Protein AF-A0A940LGU1-F1 (afdb_monomer_lite)

Structure (mmCIF, N/CA/C/O backbone):
data_AF-A0A940LGU1-F1
#
_entry.id   AF-A0A940LGU1-F1
#
loop_
_atom_site.group_PDB
_atom_site.id
_atom_site.type_symbol
_atom_site.label_atom_id
_atom_site.label_alt_id
_atom_site.label_comp_id
_atom_site.label_asym_id
_atom_site.label_entity_id
_atom_site.label_seq_id
_atom_site.pdbx_PDB_ins_code
_atom_site.Cartn_x
_atom_site.Cartn_y
_atom_site.Cartn_z
_atom_site.occupancy
_atom_site.B_iso_or_equiv
_atom_site.auth_seq_id
_atom_site.auth_comp_id
_atom_site.auth_asym_id
_atom_site.auth_atom_id
_atom_site.pdbx_PDB_model_num
ATOM 1 N N . MET A 1 1 ? 10.362 16.507 -18.076 1.00 67.19 1 MET A N 1
ATOM 2 C CA . MET A 1 1 ? 10.772 15.099 -18.266 1.00 67.19 1 MET A CA 1
ATOM 3 C C . MET A 1 1 ? 12.215 14.982 -17.810 1.00 67.19 1 MET A C 1
ATOM 5 O O . MET A 1 1 ? 13.056 15.677 -18.366 1.00 67.19 1 MET A O 1
ATOM 9 N N . GLU A 1 2 ? 12.481 14.205 -16.761 1.00 84.25 2 GLU A N 1
ATOM 10 C CA . GLU A 1 2 ? 13.836 14.022 -16.220 1.00 84.25 2 GLU A CA 1
ATOM 11 C C . GLU A 1 2 ? 14.620 13.006 -17.063 1.00 84.25 2 GLU A C 1
ATOM 13 O O . GLU A 1 2 ? 14.037 12.078 -17.631 1.00 84.25 2 GLU A O 1
ATOM 18 N N . ARG A 1 3 ? 15.939 13.193 -17.190 1.00 89.44 3 ARG A N 1
ATOM 19 C CA . ARG A 1 3 ? 16.797 12.312 -17.986 1.00 89.44 3 ARG A CA 1
ATOM 20 C C . ARG A 1 3 ? 18.214 12.283 -17.418 1.00 89.44 3 ARG A C 1
ATOM 22 O O . ARG A 1 3 ? 18.771 13.332 -17.111 1.00 89.44 3 ARG A O 1
ATOM 29 N N . LYS A 1 4 ? 18.809 11.092 -17.326 1.00 90.56 4 LYS A N 1
ATOM 30 C CA . LYS A 1 4 ? 20.176 10.883 -16.831 1.00 90.56 4 LYS A CA 1
ATOM 31 C C . LYS A 1 4 ? 20.955 9.993 -17.794 1.00 90.56 4 LYS A C 1
ATOM 33 O O . LYS A 1 4 ? 20.451 8.956 -18.215 1.00 90.56 4 LYS A O 1
ATOM 38 N N . LEU A 1 5 ? 22.172 10.407 -18.149 1.00 93.38 5 LEU A N 1
ATOM 39 C CA . LEU A 1 5 ? 23.090 9.600 -18.952 1.00 93.38 5 LEU A CA 1
ATOM 40 C C . LEU A 1 5 ? 23.914 8.706 -18.020 1.00 93.38 5 LEU A C 1
ATOM 42 O O . LEU A 1 5 ? 24.557 9.204 -17.097 1.00 93.38 5 LEU A O 1
ATOM 46 N N . ILE A 1 6 ? 23.887 7.396 -18.262 1.00 91.88 6 ILE A N 1
ATOM 47 C CA . ILE A 1 6 ? 24.642 6.403 -17.491 1.00 91.88 6 ILE A CA 1
ATOM 48 C C . ILE A 1 6 ? 25.748 5.841 -18.379 1.00 91.88 6 ILE A C 1
ATOM 50 O O . ILE A 1 6 ? 25.511 5.474 -19.531 1.00 91.88 6 ILE A O 1
ATOM 54 N N . LYS A 1 7 ? 26.971 5.783 -17.844 1.00 92.31 7 LYS A N 1
ATOM 55 C CA . LYS A 1 7 ? 28.102 5.171 -18.540 1.00 92.31 7 LYS A CA 1
ATOM 56 C C . LYS A 1 7 ? 27.985 3.654 -18.453 1.00 92.31 7 LYS A C 1
ATOM 58 O O . LYS A 1 7 ? 27.831 3.107 -17.368 1.00 92.31 7 LYS A O 1
ATOM 63 N N . ILE A 1 8 ? 28.115 2.992 -19.596 1.00 90.81 8 ILE A N 1
ATOM 64 C CA . ILE A 1 8 ? 28.168 1.534 -19.670 1.00 90.81 8 ILE A CA 1
ATOM 65 C C . ILE A 1 8 ? 29.630 1.096 -19.593 1.00 90.81 8 ILE A C 1
ATOM 67 O O . ILE A 1 8 ? 30.474 1.580 -20.352 1.00 90.81 8 ILE A O 1
ATOM 71 N N . LEU A 1 9 ? 29.930 0.171 -18.688 1.00 91.31 9 LEU A N 1
ATOM 72 C CA . LEU A 1 9 ? 31.223 -0.485 -18.560 1.00 91.31 9 LEU A CA 1
ATOM 73 C C . LEU A 1 9 ? 31.011 -1.995 -18.698 1.00 91.31 9 LEU A C 1
ATOM 75 O O . LEU A 1 9 ? 30.268 -2.595 -17.931 1.00 91.31 9 LEU A O 1
ATOM 79 N N . ARG A 1 10 ? 31.661 -2.616 -19.692 1.00 89.44 10 ARG A N 1
ATOM 80 C CA . ARG A 1 10 ? 31.560 -4.067 -19.961 1.00 89.44 10 ARG A CA 1
ATOM 81 C C . ARG A 1 10 ? 30.115 -4.577 -20.128 1.00 89.44 10 ARG A C 1
ATOM 83 O O . ARG A 1 10 ? 29.803 -5.690 -19.729 1.00 89.44 10 ARG A O 1
ATOM 90 N N . GLY A 1 11 ? 29.247 -3.767 -20.735 1.00 84.94 11 GLY A N 1
ATOM 91 C CA . GLY A 1 11 ? 27.854 -4.136 -21.014 1.00 84.94 11 GLY A CA 1
ATOM 92 C C . GLY A 1 11 ? 26.857 -3.819 -19.894 1.00 84.94 11 GLY A C 1
ATOM 93 O O . GLY A 1 11 ? 25.659 -3.905 -20.139 1.00 84.94 11 GLY A O 1
ATOM 94 N N . THR A 1 12 ? 27.318 -3.368 -18.725 1.00 87.00 12 THR A N 1
ATOM 95 C CA . THR A 1 12 ? 26.453 -2.985 -17.597 1.00 87.00 12 THR A CA 1
ATOM 96 C C . THR A 1 12 ? 26.566 -1.491 -17.318 1.00 87.00 12 THR A C 1
ATOM 98 O O . THR A 1 12 ? 27.643 -0.908 -17.447 1.00 87.00 12 THR A O 1
ATOM 101 N N . GLY A 1 13 ? 25.456 -0.853 -16.954 1.00 87.69 13 GLY A N 1
ATOM 102 C CA . GLY A 1 13 ? 25.436 0.530 -16.489 1.00 87.69 13 GLY A CA 1
ATOM 103 C C . GLY A 1 13 ? 24.732 0.620 -15.144 1.00 87.69 13 GLY A C 1
ATOM 104 O O . GLY A 1 13 ? 23.580 0.211 -15.037 1.00 87.69 13 GLY A O 1
ATOM 105 N N . ASP A 1 14 ? 25.410 1.190 -14.151 1.00 89.31 14 ASP A N 1
ATOM 106 C CA . ASP A 1 14 ? 24.870 1.392 -12.808 1.00 89.31 14 ASP A CA 1
ATOM 107 C C . ASP A 1 14 ? 24.500 2.860 -12.595 1.00 89.31 14 ASP A C 1
ATOM 109 O O . ASP A 1 14 ? 25.259 3.780 -12.917 1.00 89.31 14 ASP A O 1
ATOM 113 N N . GLY A 1 15 ? 23.325 3.102 -12.024 1.00 86.56 15 GLY A N 1
ATOM 114 C CA . GLY A 1 15 ? 22.881 4.450 -11.712 1.00 86.56 15 GLY A CA 1
ATOM 115 C C . GLY A 1 15 ? 21.669 4.476 -10.798 1.00 86.56 15 GLY A C 1
ATOM 116 O O . GLY A 1 15 ? 21.049 3.461 -10.509 1.00 86.56 15 GLY A O 1
ATOM 117 N N . PHE A 1 16 ? 21.338 5.680 -10.351 1.00 87.25 16 PHE A N 1
ATOM 118 C CA . PHE A 1 16 ? 20.166 5.963 -9.534 1.00 87.25 16 PHE A CA 1
ATOM 119 C C . PHE A 1 16 ? 19.590 7.325 -9.922 1.00 87.25 16 PHE A C 1
ATOM 121 O O . PHE A 1 16 ? 20.299 8.172 -10.482 1.00 87.25 16 PHE A O 1
ATOM 128 N N . PHE A 1 17 ? 18.328 7.553 -9.595 1.00 85.50 17 PHE A N 1
ATOM 129 C CA . PHE A 1 17 ? 17.684 8.863 -9.619 1.00 85.50 17 PHE A CA 1
ATOM 130 C C . PHE A 1 17 ? 17.042 9.100 -8.255 1.00 85.50 17 PHE A C 1
ATOM 132 O O . PHE A 1 17 ? 16.680 8.151 -7.560 1.00 85.50 17 PHE A O 1
ATOM 139 N N . GLN A 1 18 ? 16.951 10.363 -7.854 1.00 83.75 18 GLN A N 1
ATOM 140 C CA . GLN A 1 18 ? 16.314 10.741 -6.602 1.00 83.75 18 GLN A CA 1
ATOM 141 C C . GLN A 1 18 ? 14.940 11.313 -6.919 1.00 83.75 18 GLN A C 1
ATOM 143 O O . GLN A 1 18 ? 14.818 12.217 -7.741 1.00 83.75 18 GLN A O 1
ATOM 148 N N . LEU A 1 19 ? 13.905 10.784 -6.272 1.00 81.50 19 LEU A N 1
ATOM 149 C CA . LEU A 1 19 ? 12.563 11.329 -6.416 1.00 81.50 19 LEU A CA 1
ATOM 150 C C . LEU A 1 19 ? 12.512 12.713 -5.762 1.00 81.50 19 LEU A C 1
ATOM 152 O O . LEU A 1 19 ? 12.854 12.866 -4.587 1.00 81.50 19 LEU A O 1
ATOM 156 N N . SER A 1 20 ? 12.098 13.720 -6.531 1.00 82.38 20 SER A N 1
ATOM 157 C CA . SER A 1 20 ? 11.860 15.058 -5.998 1.00 82.38 20 SER A CA 1
ATOM 158 C C . SER A 1 20 ? 10.624 15.041 -5.094 1.00 82.38 20 SER A C 1
ATOM 160 O O . SER A 1 20 ? 9.607 14.472 -5.493 1.00 82.38 20 SER A O 1
ATOM 162 N N . PRO A 1 21 ? 10.637 15.725 -3.935 1.00 71.88 21 PRO A N 1
ATOM 163 C CA . PRO A 1 21 ? 9.432 15.926 -3.126 1.00 71.88 21 PRO A CA 1
ATOM 164 C C . PRO A 1 21 ? 8.299 16.643 -3.876 1.00 71.88 21 PRO A C 1
ATOM 166 O O . PRO A 1 21 ? 7.155 16.581 -3.447 1.00 71.88 21 PRO A O 1
ATOM 169 N N . ALA A 1 22 ? 8.611 17.333 -4.979 1.00 79.62 22 ALA A N 1
ATOM 170 C CA . ALA A 1 22 ? 7.629 18.002 -5.830 1.00 79.62 22 ALA A CA 1
ATOM 171 C C . ALA A 1 22 ? 6.947 17.063 -6.844 1.00 79.62 22 ALA A C 1
ATOM 173 O O . ALA A 1 22 ? 6.091 17.510 -7.607 1.00 79.62 22 ALA A O 1
ATOM 174 N N . TYR A 1 23 ? 7.339 15.786 -6.919 1.00 77.88 23 TYR A N 1
ATOM 175 C CA . TYR A 1 23 ? 6.654 14.818 -7.772 1.00 77.88 23 TYR A CA 1
ATOM 176 C C . TYR A 1 23 ? 5.295 14.456 -7.187 1.00 77.88 23 TYR A C 1
ATOM 178 O O . TYR A 1 23 ? 5.172 14.134 -6.008 1.00 77.88 23 TYR A O 1
ATOM 186 N N . ALA A 1 24 ? 4.275 14.521 -8.042 1.00 78.25 24 ALA A N 1
ATOM 187 C CA . ALA A 1 24 ? 2.943 14.064 -7.701 1.00 78.25 24 ALA A CA 1
ATOM 188 C C . ALA A 1 24 ? 2.956 12.561 -7.389 1.00 78.25 24 ALA A C 1
ATOM 190 O O . ALA A 1 24 ? 3.805 11.806 -7.860 1.00 78.25 24 ALA A O 1
ATOM 191 N N . TYR A 1 25 ? 1.988 12.111 -6.602 1.00 79.12 25 TYR A N 1
ATOM 192 C CA . TYR A 1 25 ? 1.772 10.682 -6.422 1.00 79.12 25 TYR A CA 1
ATOM 193 C C . TYR A 1 25 ? 1.162 10.075 -7.687 1.00 79.12 25 TYR A C 1
ATOM 195 O O . TYR A 1 25 ? 0.382 10.724 -8.387 1.00 79.12 25 TYR A O 1
ATOM 203 N N . GLY A 1 26 ? 1.507 8.824 -7.979 1.00 71.38 26 GLY A N 1
ATOM 204 C CA . GLY A 1 26 ? 0.949 8.103 -9.119 1.00 71.38 26 GLY A CA 1
ATOM 205 C C . GLY A 1 26 ? 1.944 7.200 -9.833 1.00 71.38 26 GLY A C 1
ATOM 206 O O . GLY A 1 26 ? 3.062 6.966 -9.373 1.00 71.38 26 GLY A O 1
ATOM 207 N N . ALA A 1 27 ? 1.500 6.649 -10.961 1.00 79.88 27 ALA A N 1
ATOM 208 C CA . ALA A 1 27 ? 2.301 5.753 -11.780 1.00 79.88 27 ALA A CA 1
ATOM 209 C C . ALA A 1 27 ? 3.250 6.546 -12.687 1.00 79.88 27 ALA A C 1
ATOM 211 O O . ALA A 1 27 ? 2.824 7.369 -13.500 1.00 79.88 27 ALA A O 1
ATOM 212 N N . TYR A 1 28 ? 4.538 6.244 -12.585 1.00 84.31 28 TYR A N 1
ATOM 213 C CA . TYR A 1 28 ? 5.593 6.800 -13.419 1.00 84.31 28 TYR A CA 1
ATOM 214 C C . TYR A 1 28 ? 6.195 5.702 -14.278 1.00 84.31 28 TYR A C 1
ATOM 216 O O . TYR A 1 28 ? 6.428 4.595 -13.806 1.00 84.31 28 TYR A O 1
ATOM 224 N N . GLN A 1 29 ? 6.487 6.013 -15.538 1.00 89.94 29 GLN A N 1
ATOM 225 C CA . GLN A 1 29 ? 7.169 5.080 -16.423 1.00 89.94 29 GLN A CA 1
ATOM 226 C C . GLN A 1 29 ? 8.665 5.387 -16.463 1.00 89.94 29 GLN A C 1
ATOM 228 O O . GLN A 1 29 ? 9.086 6.433 -16.965 1.00 89.94 29 GLN A O 1
ATOM 233 N N . VAL A 1 30 ? 9.470 4.446 -15.988 1.00 89.38 30 VAL A N 1
ATOM 234 C CA . VAL A 1 30 ? 10.919 4.444 -16.165 1.00 89.38 30 VAL A CA 1
ATOM 235 C C . VAL A 1 30 ? 11.225 3.851 -17.533 1.00 89.38 30 VAL A C 1
ATOM 237 O O . VAL A 1 30 ? 10.728 2.783 -17.880 1.00 89.38 30 VAL A O 1
ATOM 240 N N . ARG A 1 31 ? 12.039 4.551 -18.329 1.00 92.62 31 ARG A N 1
ATOM 241 C CA . ARG A 1 31 ? 12.520 4.055 -19.622 1.00 92.62 31 ARG A CA 1
ATOM 242 C C . ARG A 1 31 ? 14.037 4.072 -19.660 1.00 92.62 31 ARG A C 1
ATOM 244 O O . ARG A 1 31 ? 14.638 5.094 -19.330 1.00 92.62 31 ARG A O 1
ATOM 251 N N . ALA A 1 32 ? 14.639 2.984 -20.123 1.00 91.75 32 ALA A N 1
ATOM 252 C CA . ALA A 1 32 ? 16.075 2.906 -20.359 1.00 91.75 32 ALA A CA 1
ATOM 253 C C . ALA A 1 32 ? 16.351 2.380 -21.768 1.00 91.75 32 ALA A C 1
ATOM 255 O O . ALA A 1 32 ? 15.714 1.443 -22.246 1.00 91.75 32 ALA A O 1
ATOM 256 N N . TYR A 1 33 ? 17.290 3.024 -22.450 1.00 92.62 33 TYR A N 1
ATOM 257 C CA . TYR A 1 33 ? 17.710 2.654 -23.793 1.00 92.62 33 TYR A CA 1
ATOM 258 C C . TYR A 1 33 ? 19.093 3.229 -24.074 1.00 92.62 33 TYR A C 1
ATOM 260 O O . TYR A 1 33 ? 19.459 4.299 -23.581 1.00 92.62 33 TYR A O 1
ATOM 268 N N . THR A 1 34 ? 19.854 2.529 -24.903 1.00 91.44 34 THR A N 1
ATOM 269 C CA . THR A 1 34 ? 21.089 3.057 -25.485 1.00 91.44 34 THR A CA 1
ATOM 270 C C . THR A 1 34 ? 20.773 3.893 -26.727 1.00 91.44 34 THR A C 1
ATOM 272 O O . THR A 1 34 ? 19.695 3.772 -27.313 1.00 91.44 34 THR A O 1
ATOM 275 N N . GLU A 1 35 ? 21.721 4.720 -27.177 1.00 89.44 35 GLU A N 1
ATOM 276 C CA . GLU A 1 35 ? 21.607 5.392 -28.483 1.00 89.44 35 GLU A CA 1
ATOM 277 C C . GLU A 1 35 ? 21.457 4.381 -29.627 1.00 89.44 35 GLU A C 1
ATOM 279 O O . GLU A 1 35 ? 20.727 4.630 -30.579 1.00 89.44 35 GLU A O 1
ATOM 284 N N . TRP A 1 36 ? 22.059 3.198 -29.488 1.00 88.12 36 TRP A N 1
ATOM 285 C CA . TRP A 1 36 ? 21.900 2.108 -30.443 1.00 88.12 36 TRP A CA 1
ATOM 286 C C . TRP A 1 36 ? 20.463 1.575 -30.500 1.00 88.12 36 TRP A C 1
ATOM 288 O O . TRP A 1 36 ? 19.928 1.380 -31.589 1.00 88.12 36 TRP A O 1
ATOM 298 N N . ASN A 1 37 ? 19.797 1.392 -29.350 1.00 89.12 37 ASN A N 1
ATOM 299 C CA . ASN A 1 37 ? 18.414 0.897 -29.315 1.00 89.12 37 ASN A CA 1
ATOM 300 C C . ASN A 1 37 ? 17.441 1.827 -30.049 1.00 89.12 37 ASN A C 1
ATOM 302 O O . ASN A 1 37 ? 16.474 1.342 -30.629 1.00 89.12 37 ASN A O 1
ATOM 306 N N . LYS A 1 38 ? 17.701 3.144 -30.070 1.00 87.56 38 LYS A N 1
ATOM 307 C CA . LYS A 1 38 ? 16.838 4.115 -30.766 1.00 87.56 38 LYS A CA 1
ATOM 308 C C . LYS A 1 38 ? 16.705 3.841 -32.260 1.00 87.56 38 LYS A C 1
ATOM 310 O O . LYS A 1 38 ? 15.661 4.148 -32.830 1.00 87.56 38 LYS A O 1
ATOM 315 N N . ASN A 1 39 ? 17.724 3.243 -32.877 1.00 92.38 39 ASN A N 1
ATOM 316 C CA . ASN A 1 39 ? 17.722 2.925 -34.306 1.00 92.38 39 A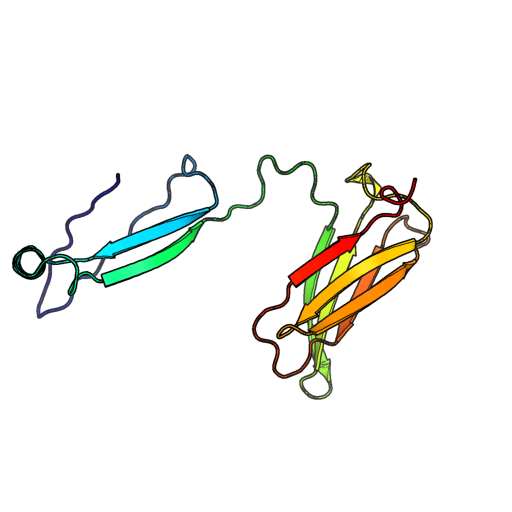SN A CA 1
ATOM 317 C C . ASN A 1 39 ? 16.670 1.868 -34.680 1.00 92.38 39 ASN A C 1
ATOM 319 O O . ASN A 1 39 ? 16.361 1.702 -35.854 1.00 92.38 39 ASN A O 1
ATOM 323 N N . PHE A 1 40 ? 16.1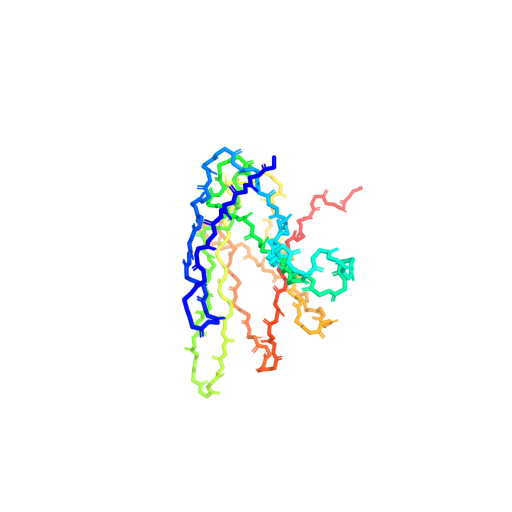05 1.174 -33.690 1.00 90.81 40 PHE A N 1
ATOM 324 C CA . PHE A 1 40 ? 15.134 0.099 -33.870 1.00 90.81 40 PHE A CA 1
ATOM 325 C C . PHE A 1 40 ? 13.759 0.450 -33.275 1.00 90.81 40 PHE A C 1
ATOM 327 O O . PHE A 1 40 ? 12.967 -0.432 -32.937 1.00 90.81 40 PHE A O 1
ATOM 334 N N . GLY A 1 41 ? 13.474 1.746 -33.116 1.00 85.69 41 GLY A N 1
ATOM 335 C CA . GLY A 1 41 ? 12.246 2.224 -32.487 1.00 85.69 41 GLY A CA 1
ATOM 336 C C . GLY A 1 41 ? 12.188 1.900 -30.992 1.00 85.69 41 GLY A C 1
ATOM 337 O O . GLY A 1 41 ? 13.211 1.759 -30.326 1.00 85.69 41 GLY A O 1
ATOM 338 N N . THR A 1 42 ? 10.979 1.799 -30.436 1.00 88.31 42 THR A N 1
ATOM 339 C CA . THR A 1 42 ? 10.777 1.591 -28.990 1.00 88.31 42 THR A CA 1
ATOM 340 C C . THR A 1 42 ? 10.727 0.122 -28.575 1.00 88.31 42 THR A C 1
ATOM 342 O O . THR A 1 42 ? 10.661 -0.155 -27.385 1.00 88.31 42 THR A O 1
ATOM 345 N N . ALA A 1 43 ? 10.777 -0.819 -29.524 1.00 86.81 43 ALA A N 1
ATOM 346 C CA . ALA A 1 43 ? 10.652 -2.255 -29.250 1.00 86.81 43 ALA A CA 1
ATOM 347 C C . ALA A 1 43 ? 11.763 -2.802 -28.335 1.00 86.81 43 ALA A C 1
ATOM 349 O O . ALA A 1 43 ? 11.561 -3.788 -27.637 1.00 86.81 43 ALA A O 1
ATOM 350 N N . PHE A 1 44 ? 12.925 -2.144 -28.326 1.00 87.62 44 PHE A N 1
ATOM 351 C CA . PHE A 1 44 ? 14.089 -2.523 -27.519 1.00 87.62 44 PHE A CA 1
ATOM 352 C C . PHE A 1 44 ? 14.313 -1.596 -26.325 1.00 87.62 44 PHE A C 1
ATOM 354 O O . PHE A 1 44 ? 15.385 -1.613 -25.718 1.00 87.62 44 PHE A O 1
ATOM 361 N N . PHE A 1 45 ? 13.349 -0.728 -26.019 1.00 91.19 45 PHE A N 1
ATOM 362 C CA . PHE A 1 45 ? 13.442 0.112 -24.837 1.00 91.19 45 PHE A CA 1
ATOM 363 C C . PHE A 1 45 ? 12.998 -0.721 -23.648 1.00 91.19 45 PHE A C 1
ATOM 365 O O . PHE A 1 45 ? 11.924 -1.316 -23.663 1.00 91.19 45 PHE A O 1
ATOM 372 N N . PHE A 1 46 ? 13.800 -0.717 -22.592 1.00 89.56 46 PHE A N 1
ATOM 373 C CA . PHE A 1 46 ? 13.299 -1.138 -21.298 1.00 89.56 46 PHE A CA 1
ATOM 374 C C . PHE A 1 46 ? 12.254 -0.120 -20.844 1.00 89.56 46 PHE A C 1
ATOM 376 O O . PHE A 1 46 ? 12.495 1.092 -20.918 1.00 89.56 46 PHE A O 1
ATOM 383 N N . GLN A 1 47 ? 11.098 -0.600 -20.399 1.00 92.38 47 GLN A N 1
ATOM 384 C CA . GLN A 1 47 ? 10.008 0.229 -19.910 1.00 92.38 47 GLN A CA 1
ATOM 385 C C . GLN A 1 47 ? 9.373 -0.462 -18.713 1.00 92.38 47 GLN A C 1
ATOM 387 O O . GLN A 1 47 ? 8.819 -1.539 -18.874 1.00 92.38 47 GLN A O 1
ATOM 392 N N . GLU A 1 48 ? 9.406 0.186 -17.556 1.00 85.88 48 GLU A N 1
ATOM 393 C CA . GLU A 1 48 ? 8.807 -0.346 -16.335 1.00 85.88 48 GLU A CA 1
ATOM 394 C C . GLU A 1 48 ? 8.008 0.747 -15.641 1.00 85.88 48 GLU A C 1
ATOM 396 O O . GLU A 1 48 ? 8.410 1.915 -15.633 1.00 85.88 48 GLU A O 1
ATOM 401 N N . TYR A 1 49 ? 6.866 0.386 -15.068 1.00 87.38 49 TYR A N 1
ATOM 402 C CA . TYR A 1 49 ? 6.083 1.308 -14.258 1.00 87.38 49 TYR A CA 1
ATOM 403 C C . TYR A 1 49 ? 6.489 1.188 -12.793 1.00 87.38 49 TYR A C 1
ATOM 405 O O . TYR A 1 49 ? 6.558 0.094 -12.244 1.00 87.38 49 TYR A O 1
ATOM 413 N N . ILE A 1 50 ? 6.715 2.329 -12.152 1.00 83.69 50 ILE A N 1
ATOM 414 C CA . ILE A 1 50 ? 6.897 2.436 -10.707 1.00 83.69 50 ILE A CA 1
ATOM 415 C C . ILE A 1 50 ? 5.768 3.282 -10.128 1.00 83.69 50 ILE A C 1
ATOM 417 O O . ILE A 1 50 ? 5.337 4.265 -10.734 1.00 83.69 50 ILE A O 1
ATOM 421 N N . LEU A 1 51 ? 5.286 2.908 -8.949 1.00 81.25 51 LEU A N 1
ATOM 422 C CA . LEU A 1 51 ? 4.307 3.695 -8.213 1.00 81.25 51 LEU A CA 1
ATOM 423 C C . LEU A 1 51 ? 5.046 4.606 -7.231 1.00 81.25 51 LEU A C 1
ATOM 425 O O . LEU A 1 51 ? 5.769 4.123 -6.362 1.00 81.25 51 LEU A O 1
ATOM 429 N N . VAL A 1 52 ? 4.864 5.919 -7.367 1.00 78.50 52 VAL A N 1
ATOM 430 C CA . VAL A 1 52 ? 5.353 6.898 -6.394 1.00 78.50 52 VAL A CA 1
ATOM 431 C C . VAL A 1 52 ? 4.222 7.212 -5.427 1.00 78.50 52 VAL A C 1
ATOM 433 O O . VAL A 1 52 ? 3.188 7.757 -5.811 1.00 78.50 52 VAL A O 1
ATOM 436 N N . SER A 1 53 ? 4.442 6.874 -4.163 1.00 73.06 53 SER A N 1
ATOM 437 C CA . SER A 1 53 ? 3.542 7.149 -3.047 1.00 73.06 53 SER A CA 1
ATOM 438 C C . SER A 1 53 ? 4.342 7.735 -1.888 1.00 73.06 53 SER A C 1
ATOM 440 O O . SER A 1 53 ? 5.475 7.319 -1.648 1.00 73.06 53 SER A O 1
ATOM 442 N N . GLY A 1 54 ? 3.763 8.682 -1.158 1.00 66.44 54 GLY A N 1
ATOM 443 C CA . GLY A 1 54 ? 4.330 9.216 0.080 1.00 66.44 54 GLY A CA 1
ATOM 444 C C . GLY A 1 54 ? 3.413 8.942 1.272 1.00 66.44 54 GLY A C 1
ATOM 445 O O . GLY A 1 54 ? 2.270 8.534 1.072 1.00 66.44 54 GLY A O 1
ATOM 446 N N . PRO A 1 55 ? 3.880 9.178 2.511 1.00 57.84 55 PRO A N 1
ATOM 447 C CA . PRO A 1 55 ? 2.958 9.374 3.620 1.00 57.84 55 PRO A CA 1
ATOM 448 C C . PRO A 1 55 ? 2.108 10.599 3.273 1.00 57.84 55 PRO A C 1
ATOM 450 O O . PRO A 1 55 ? 2.662 11.676 3.048 1.00 57.84 55 PRO A O 1
ATOM 453 N N . GLU A 1 56 ? 0.800 10.398 3.136 1.00 50.09 56 GLU A N 1
ATOM 454 C CA . GLU A 1 56 ? -0.170 11.397 2.685 1.00 50.09 56 GLU A CA 1
ATOM 455 C C . GLU A 1 56 ? 0.077 12.751 3.360 1.00 50.09 56 GLU A C 1
ATOM 457 O O . GLU A 1 56 ? -0.199 12.940 4.544 1.00 50.09 56 GLU A O 1
ATOM 462 N N . LYS A 1 57 ? 0.603 13.716 2.607 1.00 47.84 57 LYS A N 1
ATOM 463 C CA . LYS A 1 57 ? 0.349 15.124 2.893 1.00 47.84 57 LYS A CA 1
ATOM 464 C C . LYS A 1 57 ? -0.778 15.511 1.947 1.00 47.84 57 LYS A C 1
ATOM 466 O O . LYS A 1 57 ? -0.574 15.531 0.739 1.00 47.84 57 LYS A O 1
ATOM 471 N N . ASP A 1 58 ? -1.959 15.693 2.528 1.00 44.69 58 ASP A N 1
ATOM 472 C CA . ASP A 1 58 ? -3.239 16.021 1.887 1.00 44.69 58 ASP A CA 1
ATOM 473 C C . ASP A 1 58 ? -4.014 14.864 1.244 1.00 44.69 58 ASP A C 1
ATOM 475 O O . ASP A 1 58 ? -4.639 15.013 0.195 1.00 44.69 58 ASP A O 1
ATOM 479 N N . VAL A 1 59 ? -4.091 13.731 1.942 1.00 45.41 59 VAL A N 1
ATOM 480 C CA . VAL A 1 59 ? -5.367 13.001 1.965 1.00 45.41 59 VAL A CA 1
ATOM 481 C C . VAL A 1 59 ? -6.090 13.456 3.222 1.00 45.41 59 VAL A C 1
ATOM 483 O O . VAL A 1 59 ? -5.456 13.525 4.280 1.00 45.41 59 VAL A O 1
ATOM 486 N N . PRO A 1 60 ? -7.371 13.851 3.136 1.00 43.50 60 PRO A N 1
ATOM 487 C CA . PRO A 1 60 ? -8.136 14.184 4.325 1.00 43.50 60 PRO A CA 1
ATOM 488 C C . PRO A 1 60 ? -8.082 12.964 5.235 1.00 43.50 60 PRO A C 1
ATOM 490 O O . PRO A 1 60 ? -8.597 11.922 4.851 1.00 43.50 60 PRO A O 1
ATOM 493 N N . PHE A 1 61 ? -7.368 13.094 6.357 1.00 47.47 61 PHE A N 1
ATOM 494 C CA . PHE A 1 61 ? -7.308 12.152 7.469 1.00 47.47 61 PHE A CA 1
ATOM 495 C C . PHE A 1 61 ? -7.726 10.719 7.096 1.00 47.47 61 PHE A C 1
ATOM 497 O O . PHE A 1 61 ? -8.905 10.371 7.184 1.00 47.47 61 PHE A O 1
ATOM 504 N N . SER A 1 62 ? -6.778 9.860 6.708 1.00 63.38 62 SER A N 1
ATOM 505 C CA . SER A 1 62 ? -7.102 8.437 6.620 1.00 63.38 62 SER A CA 1
ATOM 506 C C . SER A 1 62 ? -7.567 7.973 8.005 1.00 63.38 62 SER A C 1
ATOM 508 O O . SER A 1 62 ? -6.805 8.058 8.974 1.00 63.38 62 SER A O 1
ATOM 510 N N . PRO A 1 63 ? -8.806 7.479 8.145 1.00 70.31 63 PRO A N 1
ATOM 511 C CA . PRO A 1 63 ? -9.312 7.048 9.437 1.00 70.31 63 PRO A CA 1
ATOM 512 C C . PRO A 1 63 ? -8.637 5.760 9.911 1.00 70.31 63 PRO A C 1
ATOM 514 O O . PRO A 1 63 ? -8.854 5.323 11.037 1.00 70.31 63 PRO A O 1
ATOM 517 N N . ILE A 1 64 ? -7.794 5.137 9.084 1.00 78.88 64 ILE A N 1
ATOM 518 C CA . ILE A 1 64 ? -7.026 3.948 9.436 1.00 78.88 64 ILE A CA 1
ATOM 519 C C . ILE A 1 64 ? -5.820 4.361 10.295 1.00 78.88 64 ILE A C 1
ATOM 521 O O . ILE A 1 64 ? -4.764 4.723 9.786 1.00 78.88 64 ILE A O 1
ATOM 525 N N . LYS A 1 65 ? -5.959 4.241 11.621 1.00 80.25 65 LYS A N 1
ATOM 526 C CA . LYS A 1 65 ? -4.869 4.436 12.595 1.00 80.25 65 LYS A CA 1
ATOM 527 C C . LYS A 1 65 ? -3.747 3.414 12.451 1.00 80.25 65 LYS A C 1
ATOM 529 O O . LYS A 1 65 ? -2.585 3.734 12.695 1.00 80.25 65 LYS A O 1
ATOM 534 N N . LYS A 1 66 ? -4.088 2.159 12.148 1.00 79.62 66 LYS A N 1
ATOM 535 C CA . LYS A 1 66 ? -3.111 1.066 12.073 1.00 79.62 66 LYS A CA 1
ATOM 536 C C . LYS A 1 66 ? -3.517 0.040 11.030 1.00 79.62 66 LYS A C 1
ATOM 538 O O . LYS A 1 66 ? -4.650 -0.429 11.035 1.00 79.62 66 LYS A O 1
ATOM 543 N N . LEU A 1 67 ? -2.557 -0.347 10.196 1.00 81.00 67 LEU A N 1
ATOM 544 C CA . LEU A 1 67 ? -2.682 -1.411 9.208 1.00 81.00 67 LEU A CA 1
ATOM 545 C C . LEU A 1 67 ? -1.447 -2.305 9.305 1.00 81.00 67 LEU A C 1
ATOM 547 O O . LEU A 1 67 ? -0.332 -1.851 9.059 1.00 81.00 67 LEU A O 1
ATOM 551 N N . THR A 1 68 ? -1.625 -3.562 9.701 1.00 83.00 68 THR A N 1
ATOM 552 C CA . THR A 1 68 ? -0.507 -4.503 9.868 1.00 83.00 68 THR A CA 1
ATOM 553 C C . THR A 1 68 ? -0.891 -5.892 9.402 1.00 83.00 68 THR A C 1
ATOM 555 O O . THR A 1 68 ? -2.002 -6.343 9.674 1.00 83.00 68 THR A O 1
ATOM 558 N N . ILE A 1 69 ? 0.053 -6.589 8.777 1.00 83.50 69 ILE A N 1
ATOM 559 C CA . ILE A 1 69 ? -0.042 -8.026 8.534 1.00 83.50 69 ILE A CA 1
ATOM 560 C C . ILE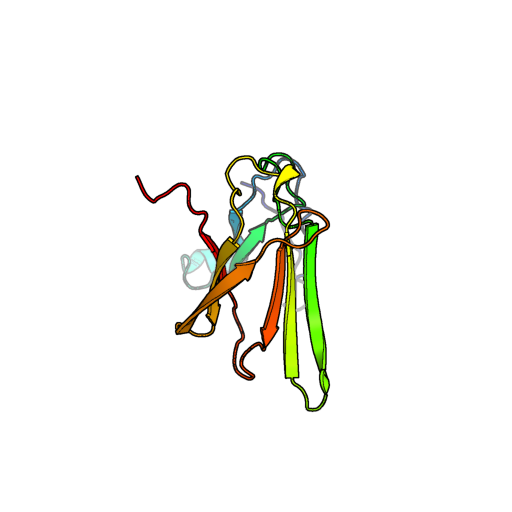 A 1 69 ? 0.754 -8.731 9.629 1.00 83.50 69 ILE A C 1
ATOM 562 O O . ILE A 1 69 ? 1.901 -8.369 9.884 1.00 83.50 69 ILE A O 1
ATOM 566 N N . ILE A 1 70 ? 0.136 -9.705 10.289 1.00 83.31 70 ILE A N 1
ATOM 567 C CA . ILE A 1 70 ? 0.792 -10.549 11.291 1.00 83.31 70 ILE A CA 1
ATOM 568 C C . ILE A 1 70 ? 0.792 -12.004 10.830 1.00 83.31 70 ILE A C 1
ATOM 570 O O . ILE A 1 70 ? -0.168 -12.471 10.216 1.00 83.31 70 ILE A O 1
ATOM 574 N N . GLU A 1 71 ? 1.862 -12.720 11.151 1.00 84.12 71 GLU A N 1
ATOM 575 C CA . GLU A 1 71 ? 1.956 -14.165 10.958 1.00 84.12 71 GLU A CA 1
ATOM 576 C C . GLU A 1 71 ? 1.467 -14.873 12.229 1.00 84.12 71 GLU A C 1
ATOM 578 O O . GLU A 1 71 ? 1.881 -14.554 13.345 1.00 84.12 71 GLU A O 1
ATOM 583 N N . GLY A 1 72 ? 0.520 -15.788 12.063 1.00 75.62 72 GLY A N 1
ATOM 584 C CA . GLY A 1 72 ? -0.050 -16.637 13.099 1.00 75.62 72 GLY A CA 1
ATOM 585 C C . GLY A 1 72 ? 0.528 -18.052 13.073 1.00 75.62 72 GLY A C 1
ATOM 586 O O . GLY A 1 72 ? 1.459 -18.375 12.336 1.00 75.62 72 GLY A O 1
ATOM 587 N N . GLN A 1 73 ? -0.049 -18.934 13.890 1.00 78.00 73 GLN A N 1
ATOM 588 C CA . GLN A 1 73 ? 0.323 -20.350 13.890 1.00 78.00 73 GLN A CA 1
ATOM 589 C C . GLN A 1 73 ? -0.084 -21.018 12.563 1.00 78.00 73 GLN A C 1
ATOM 591 O O . GLN A 1 73 ? -1.069 -20.628 11.945 1.00 78.00 73 GLN A O 1
ATOM 596 N N . GLN A 1 74 ? 0.677 -22.029 12.128 1.00 77.19 74 GLN A N 1
ATOM 597 C CA . GLN A 1 74 ? 0.440 -22.777 10.879 1.00 77.19 74 GLN A CA 1
ATOM 598 C C . GLN A 1 74 ? 0.487 -21.936 9.584 1.00 77.19 74 GLN A C 1
ATOM 600 O O . GLN A 1 74 ? -0.255 -22.205 8.643 1.00 77.19 74 GLN A O 1
ATOM 605 N N . ASN A 1 75 ? 1.391 -20.948 9.504 1.00 76.56 75 ASN A N 1
ATOM 606 C CA . ASN A 1 75 ? 1.598 -20.110 8.309 1.00 76.56 75 ASN A CA 1
ATOM 607 C C . ASN A 1 75 ? 0.357 -19.287 7.900 1.00 76.56 75 ASN A C 1
ATOM 609 O O . ASN A 1 75 ? 0.196 -18.880 6.747 1.00 76.56 75 ASN A O 1
ATOM 613 N N . GLU A 1 76 ? -0.548 -19.063 8.851 1.00 84.44 76 GLU A N 1
ATOM 614 C CA . GLU A 1 76 ? -1.719 -18.223 8.667 1.00 84.44 76 GLU A CA 1
ATOM 615 C C . GLU A 1 76 ? -1.292 -16.752 8.712 1.00 84.44 76 GLU A C 1
ATOM 617 O O . GLU A 1 76 ? -0.602 -16.327 9.634 1.00 84.44 76 GLU A O 1
ATOM 622 N N . ARG A 1 77 ? -1.699 -15.949 7.730 1.00 87.00 77 ARG A N 1
ATOM 623 C CA . ARG A 1 77 ? -1.439 -14.503 7.727 1.00 87.00 77 ARG A CA 1
ATOM 624 C C . ARG A 1 77 ? -2.731 -13.779 8.076 1.00 87.00 77 ARG A C 1
ATOM 626 O O . ARG A 1 77 ? -3.780 -14.113 7.530 1.00 87.00 77 ARG A O 1
ATOM 633 N N . ARG A 1 78 ? -2.676 -12.784 8.958 1.00 88.06 78 ARG A N 1
ATOM 634 C CA . ARG A 1 78 ? -3.839 -11.975 9.346 1.00 88.06 78 ARG A CA 1
ATOM 635 C C . ARG A 1 78 ? -3.621 -10.507 9.028 1.00 88.06 78 ARG A C 1
ATOM 637 O O . ARG A 1 78 ? -2.591 -9.941 9.383 1.00 88.06 78 ARG A O 1
ATOM 644 N N . LEU A 1 79 ? -4.619 -9.894 8.405 1.00 86.19 79 LEU A N 1
ATOM 645 C CA . LEU A 1 79 ? -4.730 -8.456 8.224 1.00 86.19 79 LEU A CA 1
ATOM 646 C C . LEU A 1 79 ? -5.418 -7.854 9.452 1.00 86.19 79 LEU A C 1
ATOM 648 O O . LEU A 1 79 ? -6.588 -8.138 9.708 1.00 86.19 79 LEU A O 1
ATOM 652 N N . ASN A 1 80 ? -4.698 -7.002 10.175 1.00 86.19 80 ASN A N 1
ATOM 653 C CA . ASN A 1 80 ? -5.229 -6.216 11.280 1.00 86.19 80 ASN A CA 1
ATOM 654 C C . ASN A 1 80 ? -5.386 -4.758 10.860 1.00 86.19 80 ASN A C 1
ATOM 656 O O . ASN A 1 80 ? -4.413 -4.124 10.441 1.00 86.19 80 ASN A O 1
ATOM 660 N N . VAL A 1 81 ? -6.596 -4.229 11.032 1.00 87.31 81 VAL A N 1
ATOM 661 C CA . VAL A 1 81 ? -6.939 -2.833 10.744 1.00 87.31 81 VAL A CA 1
ATOM 662 C C . VAL A 1 81 ? -7.556 -2.207 11.985 1.00 87.31 81 VAL A C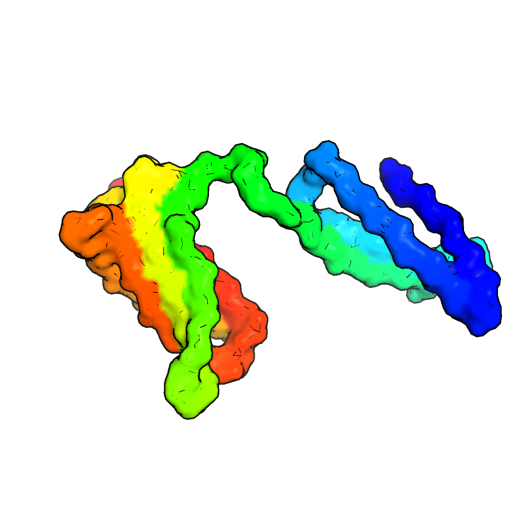 1
ATOM 664 O O . VAL A 1 81 ? -8.495 -2.761 12.555 1.00 87.31 81 VAL A O 1
ATOM 667 N N . GLN A 1 82 ? -7.046 -1.049 12.385 1.00 87.19 82 GLN A N 1
ATOM 668 C CA . GLN A 1 82 ? -7.642 -0.189 13.399 1.00 87.19 82 GLN A CA 1
ATOM 669 C C . GLN A 1 82 ? -8.082 1.098 12.728 1.00 87.19 82 GLN A C 1
ATOM 671 O O . GLN A 1 82 ? -7.266 1.790 12.117 1.00 87.19 82 GLN A O 1
ATOM 676 N N . LEU A 1 83 ? -9.362 1.407 12.862 1.00 86.69 83 LEU A N 1
ATOM 677 C CA . LEU A 1 83 ? -9.976 2.579 12.273 1.00 86.69 83 LEU A CA 1
ATOM 678 C C . LEU A 1 83 ? -10.561 3.458 13.379 1.00 86.69 83 LEU A C 1
ATOM 680 O O . LEU A 1 83 ? -11.311 2.970 14.224 1.00 86.69 83 LEU A O 1
ATOM 684 N N . ASP A 1 84 ? -10.230 4.744 13.363 1.00 87.06 84 ASP A N 1
ATOM 685 C CA . ASP A 1 84 ? -10.799 5.757 14.242 1.00 87.06 84 ASP A CA 1
ATOM 686 C C . ASP A 1 84 ? -11.726 6.689 13.440 1.00 87.06 84 ASP A C 1
ATOM 688 O O . ASP A 1 84 ? -11.252 7.481 12.625 1.00 87.06 84 ASP A O 1
ATOM 692 N N . PRO A 1 85 ? -13.048 6.612 13.655 1.00 82.44 85 PRO A N 1
ATOM 693 C CA . PRO A 1 85 ? -14.020 7.457 12.977 1.00 82.44 85 PRO A CA 1
ATOM 694 C C . PRO A 1 85 ? -13.910 8.936 13.352 1.00 82.44 85 PRO A C 1
ATOM 696 O O . PRO A 1 85 ? -14.373 9.768 12.586 1.00 82.44 85 PRO A O 1
ATOM 699 N N . SER A 1 86 ? -13.275 9.304 14.474 1.00 81.88 86 SER A N 1
ATOM 700 C CA . SER A 1 86 ? -13.060 10.724 14.814 1.00 81.88 86 SER A CA 1
ATOM 701 C C . SER A 1 86 ? -12.124 11.442 13.839 1.00 81.88 86 SER A C 1
ATOM 703 O O . SER A 1 86 ? -12.074 12.668 13.811 1.00 81.88 86 SER A O 1
ATOM 705 N N . LEU A 1 87 ? -11.401 10.671 13.029 1.00 74.12 87 LEU A N 1
ATOM 706 C CA . LEU A 1 87 ? -10.527 11.166 11.979 1.00 74.12 87 LEU A CA 1
ATOM 707 C C . LEU A 1 87 ? -11.290 11.399 10.662 1.00 74.12 87 LEU A C 1
ATOM 709 O O . LEU A 1 87 ? -10.766 12.054 9.779 1.00 74.12 87 LEU A O 1
ATOM 713 N N . SER A 1 88 ? -12.520 10.902 10.493 1.00 71.81 88 SER A N 1
ATOM 714 C CA . SER A 1 88 ? -13.278 11.084 9.249 1.00 71.81 88 SER A CA 1
ATOM 715 C C . SER A 1 88 ? -14.781 11.111 9.503 1.00 71.81 88 SER A C 1
ATOM 717 O O . SER A 1 88 ? -15.387 10.066 9.740 1.00 71.81 88 SER A O 1
ATOM 719 N N . ASP A 1 89 ? -15.407 12.263 9.264 1.00 67.19 89 ASP A N 1
ATOM 720 C CA . ASP A 1 89 ? -16.862 12.464 9.385 1.00 67.19 89 ASP A CA 1
ATOM 721 C C . ASP A 1 89 ? -17.692 11.504 8.513 1.00 67.19 89 ASP A C 1
ATOM 723 O O . ASP A 1 89 ? -18.835 11.172 8.832 1.00 67.19 89 ASP A O 1
ATOM 727 N N . SER A 1 90 ? -17.105 11.002 7.422 1.00 69.38 90 SER A N 1
ATOM 728 C CA . SER A 1 90 ? -17.731 10.018 6.532 1.00 69.38 90 SER A CA 1
ATOM 729 C C . SER A 1 90 ? -17.958 8.655 7.191 1.00 69.38 90 SER A C 1
ATOM 731 O O . SER A 1 90 ? -18.769 7.875 6.686 1.00 69.38 90 SER A O 1
ATOM 733 N N . ILE A 1 91 ? -17.257 8.345 8.290 1.00 73.94 91 ILE A N 1
ATOM 734 C CA . ILE A 1 91 ? -17.343 7.068 9.000 1.00 73.94 91 ILE A CA 1
ATOM 735 C C . ILE A 1 91 ? -18.115 7.262 10.295 1.00 73.94 91 ILE A C 1
ATOM 737 O O . ILE A 1 91 ? -17.585 7.686 11.314 1.00 73.94 91 ILE A O 1
ATOM 741 N N . SER A 1 92 ? -19.382 6.877 10.264 1.00 72.19 92 SER A N 1
ATOM 742 C CA . SER A 1 92 ? -20.281 7.004 11.401 1.00 72.19 92 SER A CA 1
ATOM 743 C C . SER A 1 92 ? -21.159 5.762 11.550 1.00 72.19 92 SER A C 1
ATOM 745 O O . SER A 1 92 ? -21.318 4.960 10.626 1.00 72.19 92 SER A O 1
ATOM 747 N N . GLY A 1 93 ? -21.723 5.591 12.746 1.00 79.94 93 GLY A N 1
ATOM 748 C CA . GLY A 1 93 ? -22.655 4.510 13.061 1.00 79.94 93 GLY A CA 1
ATOM 749 C C . GLY A 1 93 ? -22.139 3.541 14.122 1.00 79.94 93 GLY A C 1
ATOM 750 O O . GLY A 1 93 ? -21.041 3.670 14.639 1.00 79.94 93 GLY A O 1
ATOM 751 N N . LYS A 1 94 ? -22.975 2.560 14.484 1.00 84.31 94 LYS A N 1
ATOM 752 C CA . LYS A 1 94 ? -22.619 1.516 15.470 1.00 84.31 94 LYS A CA 1
ATOM 753 C C . LYS A 1 94 ? -21.847 0.348 14.847 1.00 84.31 94 LYS A C 1
ATOM 755 O O . LYS A 1 94 ? -21.279 -0.474 15.567 1.00 84.31 94 LYS A O 1
ATOM 760 N N . ALA A 1 95 ? -21.884 0.235 13.522 1.00 86.88 95 ALA A N 1
ATOM 761 C CA . ALA A 1 95 ? -21.186 -0.775 12.746 1.00 86.88 95 ALA A CA 1
ATOM 762 C C . ALA A 1 95 ? -20.920 -0.255 11.331 1.00 86.88 95 ALA A C 1
ATOM 764 O O . ALA A 1 95 ? -21.736 0.489 10.787 1.00 86.88 95 ALA A O 1
ATOM 765 N N . ILE A 1 96 ? -19.813 -0.695 10.742 1.00 88.00 96 ILE A N 1
ATOM 766 C CA . ILE A 1 96 ? -19.415 -0.392 9.363 1.00 88.00 96 ILE A CA 1
ATOM 767 C C . ILE A 1 96 ? -19.107 -1.682 8.610 1.00 88.00 96 ILE A C 1
ATOM 769 O O . ILE A 1 96 ? -18.870 -2.729 9.223 1.00 88.00 96 ILE A O 1
ATOM 773 N N . ARG A 1 97 ? -19.111 -1.612 7.280 1.00 90.06 97 ARG A N 1
ATOM 774 C CA . ARG A 1 97 ? -18.794 -2.750 6.417 1.00 90.06 97 ARG A CA 1
ATOM 775 C C . ARG A 1 97 ? -17.379 -2.603 5.874 1.00 90.06 97 ARG A C 1
ATOM 777 O O . ARG A 1 97 ? -17.064 -1.623 5.212 1.00 90.06 97 ARG A O 1
ATOM 784 N N . PHE A 1 98 ? -16.540 -3.593 6.138 1.00 88.31 98 PHE A N 1
ATOM 785 C CA . PHE A 1 98 ? -15.280 -3.776 5.432 1.00 88.31 98 PHE A CA 1
ATOM 786 C C . PHE A 1 98 ? -15.509 -4.727 4.265 1.00 88.31 98 PHE A C 1
ATOM 788 O O . PHE A 1 98 ? -16.061 -5.810 4.451 1.00 88.31 98 PHE A O 1
ATOM 795 N N . VAL A 1 99 ? -15.070 -4.336 3.077 1.00 88.62 99 VAL A N 1
ATOM 796 C CA . VAL A 1 99 ? -15.014 -5.209 1.906 1.00 88.62 99 VAL A CA 1
ATOM 797 C C . VAL A 1 99 ? -13.550 -5.535 1.668 1.00 88.62 99 VAL A C 1
ATOM 799 O O . VAL A 1 99 ? -12.744 -4.642 1.402 1.00 88.62 99 VAL A O 1
ATOM 802 N N . VAL A 1 100 ? -13.200 -6.808 1.810 1.00 87.81 100 VAL A N 1
ATOM 803 C CA . VAL A 1 100 ? -11.856 -7.316 1.541 1.00 87.81 100 VAL A CA 1
ATOM 804 C C . VAL A 1 100 ? -11.910 -8.119 0.256 1.00 87.81 100 VAL A C 1
ATOM 806 O O . VAL A 1 100 ? -12.647 -9.096 0.167 1.00 87.81 100 VAL A O 1
ATOM 809 N N . GLU A 1 101 ? -11.137 -7.721 -0.745 1.00 85.88 101 GLU A N 1
ATOM 810 C CA . GLU A 1 101 ? -10.986 -8.481 -1.979 1.00 85.88 101 GLU A CA 1
ATOM 811 C C . GLU A 1 101 ? -9.616 -9.155 -2.022 1.00 85.88 101 GLU A C 1
ATOM 813 O O . GLU A 1 101 ? -8.584 -8.492 -1.911 1.00 85.88 101 GLU A O 1
ATOM 818 N N . ALA A 1 102 ? -9.618 -10.473 -2.205 1.00 84.50 102 ALA A N 1
ATOM 819 C CA . ALA A 1 102 ? -8.431 -11.302 -2.349 1.00 84.50 102 ALA A CA 1
ATOM 820 C C . ALA A 1 102 ? -8.598 -12.208 -3.573 1.00 84.50 102 ALA A C 1
ATOM 822 O O . ALA A 1 102 ? -9.547 -12.991 -3.641 1.00 84.50 102 ALA A O 1
ATOM 823 N N . ASN A 1 103 ? -7.678 -12.128 -4.539 1.00 81.94 103 ASN A N 1
ATOM 824 C CA . ASN A 1 103 ? -7.701 -12.951 -5.760 1.00 81.94 103 ASN A CA 1
ATOM 825 C C . ASN A 1 103 ? -9.055 -12.918 -6.507 1.00 81.94 103 ASN A C 1
ATOM 827 O O . ASN A 1 103 ? -9.553 -13.954 -6.948 1.00 81.94 103 ASN A O 1
ATOM 831 N N . GLY A 1 104 ? -9.684 -11.740 -6.597 1.00 79.38 104 GLY A N 1
ATOM 832 C CA . GLY A 1 104 ? -10.986 -11.550 -7.249 1.00 79.38 104 GLY A CA 1
ATOM 833 C C . GLY A 1 104 ? -12.197 -12.034 -6.441 1.00 79.38 104 GLY A C 1
ATOM 834 O O . GLY A 1 104 ? -13.331 -11.901 -6.900 1.00 79.38 104 GLY A O 1
ATOM 835 N N . LYS A 1 105 ? -11.996 -12.583 -5.235 1.00 85.38 105 LYS A N 1
ATOM 836 C CA . LYS A 1 105 ? -13.076 -12.935 -4.310 1.00 85.38 105 LYS A CA 1
ATOM 837 C C . LYS A 1 105 ? -13.256 -11.828 -3.276 1.00 85.38 105 LYS A C 1
ATOM 839 O O . LYS A 1 105 ? -12.294 -11.441 -2.620 1.00 85.38 105 LYS A O 1
ATOM 844 N N . LYS A 1 106 ? -14.496 -11.366 -3.109 1.00 90.25 106 LYS A N 1
ATOM 845 C CA . LYS A 1 106 ? -14.880 -10.354 -2.119 1.00 90.25 106 LYS A CA 1
ATOM 846 C C . LYS A 1 106 ? -15.490 -11.003 -0.882 1.00 90.25 106 LYS A C 1
ATOM 848 O O . LYS A 1 106 ? -16.460 -11.750 -1.000 1.00 90.25 106 LYS A O 1
ATOM 853 N N . ASP A 1 107 ? -14.964 -10.648 0.280 1.00 90.44 107 ASP A N 1
ATOM 854 C CA . ASP A 1 107 ? -15.526 -10.952 1.588 1.00 90.44 107 ASP A CA 1
ATOM 855 C C . ASP A 1 107 ? -16.034 -9.651 2.225 1.00 90.44 107 ASP A C 1
ATOM 857 O O . ASP A 1 107 ? -15.323 -8.647 2.277 1.00 90.44 107 ASP A O 1
ATOM 861 N N . ILE A 1 108 ? -17.278 -9.661 2.707 1.00 91.50 108 ILE A N 1
ATOM 862 C CA . ILE A 1 108 ? -17.921 -8.500 3.337 1.00 91.50 108 ILE A CA 1
ATOM 863 C C . ILE A 1 108 ? -18.046 -8.772 4.834 1.00 91.50 108 ILE A C 1
ATOM 865 O O . ILE A 1 108 ? -18.634 -9.771 5.249 1.00 91.50 108 ILE A O 1
ATOM 869 N N . LEU A 1 109 ? -17.499 -7.878 5.652 1.00 90.94 109 LEU A N 1
ATOM 870 C CA . LEU A 1 109 ? -17.348 -8.054 7.092 1.00 90.94 109 LEU A CA 1
ATOM 871 C C . LEU A 1 109 ? -17.962 -6.862 7.823 1.00 90.94 109 LEU A C 1
ATOM 873 O O . LEU A 1 109 ? -17.489 -5.733 7.715 1.00 90.94 109 LEU A O 1
ATOM 877 N N . SER A 1 110 ? -19.019 -7.114 8.593 1.00 91.75 110 SER A N 1
ATOM 878 C CA . SER A 1 110 ? -19.632 -6.092 9.442 1.00 91.75 110 SER A CA 1
ATOM 879 C C . SER A 1 110 ? -18.877 -5.997 10.766 1.00 91.75 110 SER A C 1
ATOM 881 O O . SER A 1 110 ? -18.937 -6.915 11.584 1.00 91.75 110 SER A O 1
ATOM 883 N N . VAL A 1 111 ? -18.214 -4.870 11.012 1.00 91.19 111 VAL A N 1
ATOM 884 C CA . VAL A 1 111 ? -17.439 -4.623 12.235 1.00 91.19 111 VAL A CA 1
ATOM 885 C C . VAL A 1 111 ? -18.173 -3.609 13.098 1.00 91.19 111 VAL A C 1
ATOM 887 O O . VAL A 1 111 ? -18.508 -2.516 12.647 1.00 91.19 111 VAL A O 1
ATOM 890 N N . LYS A 1 112 ? -18.442 -3.983 14.351 1.00 90.50 112 LYS A N 1
ATOM 891 C CA . LYS A 1 112 ? -19.063 -3.093 15.337 1.00 90.50 112 LYS A CA 1
ATOM 892 C C . LYS A 1 112 ? -18.029 -2.157 15.938 1.00 90.50 112 LYS A C 1
ATOM 894 O O . LYS A 1 112 ? -16.872 -2.531 16.118 1.00 90.50 112 LYS A O 1
ATOM 899 N N . GLN A 1 113 ? -18.491 -0.972 16.296 1.00 90.12 113 GLN A N 1
ATOM 900 C CA . GLN A 1 113 ? -17.680 -0.011 17.012 1.00 90.12 113 GLN A CA 1
ATOM 901 C C . GLN A 1 113 ? -17.345 -0.527 18.419 1.00 90.12 113 GLN A C 1
ATOM 903 O O . GLN A 1 113 ? -18.191 -1.109 19.108 1.00 90.12 113 GLN A O 1
ATOM 908 N N . THR A 1 114 ? -16.104 -0.330 18.848 1.00 91.00 114 THR A N 1
ATOM 909 C CA . THR A 1 114 ? -15.635 -0.654 20.194 1.00 91.00 114 THR A CA 1
ATOM 910 C C . THR A 1 114 ? -16.069 0.420 21.197 1.00 91.00 114 THR A C 1
ATOM 912 O O . THR A 1 114 ? -16.509 1.512 20.840 1.00 91.00 114 THR A O 1
ATOM 915 N N . ARG A 1 115 ? -15.883 0.143 22.496 1.00 88.62 115 ARG A N 1
ATOM 916 C CA . ARG A 1 115 ? -16.097 1.142 23.560 1.00 88.62 115 ARG A CA 1
ATOM 917 C C . ARG A 1 115 ? -15.150 2.344 23.462 1.00 88.62 115 ARG A C 1
ATOM 919 O O . ARG A 1 115 ? -15.484 3.400 23.980 1.00 88.62 115 ARG A O 1
ATOM 926 N N . SER A 1 116 ? -13.992 2.181 22.816 1.00 86.19 116 SER A N 1
ATOM 927 C CA . SER A 1 116 ? -13.014 3.248 22.577 1.00 86.19 116 SER A CA 1
ATOM 928 C C . SER A 1 116 ? -13.316 4.070 21.322 1.00 86.19 116 SER A C 1
ATOM 930 O O . SER A 1 116 ? -12.452 4.818 20.884 1.00 86.19 116 SER A O 1
ATOM 932 N N . ASN A 1 117 ? -14.527 3.948 20.761 1.00 87.31 117 ASN A N 1
ATOM 933 C CA . ASN A 1 117 ? -14.963 4.619 19.537 1.00 87.31 117 ASN A CA 1
ATOM 934 C C . ASN A 1 117 ? -14.252 4.123 18.264 1.00 87.31 117 ASN A C 1
ATOM 936 O O . ASN A 1 117 ? -14.382 4.765 17.238 1.00 87.31 117 ASN A O 1
ATOM 940 N N . GLU A 1 118 ? -13.567 2.979 18.274 1.00 90.06 118 GLU A N 1
ATOM 941 C CA . GLU A 1 118 ? -12.770 2.490 17.136 1.00 90.06 118 GLU A CA 1
ATOM 942 C C . GLU A 1 118 ? -13.413 1.279 16.447 1.00 90.06 118 GLU A C 1
ATOM 944 O O . GLU A 1 118 ? -14.293 0.625 17.001 1.00 90.06 118 GLU A O 1
ATOM 949 N N . TYR A 1 119 ? -12.947 0.930 15.251 1.00 90.12 119 TYR A N 1
ATOM 950 C CA . TYR A 1 119 ? -13.288 -0.324 14.579 1.00 90.12 119 TYR A CA 1
ATOM 951 C C . TYR A 1 119 ? -12.037 -1.171 14.403 1.00 90.12 119 TYR A C 1
ATOM 953 O O . TYR A 1 119 ? -11.020 -0.694 13.900 1.00 90.12 119 TYR A O 1
ATOM 961 N N . LEU A 1 120 ? -12.124 -2.436 14.814 1.00 92.19 120 LEU A N 1
ATOM 962 C CA . LEU A 1 120 ? -11.019 -3.387 14.756 1.00 92.19 120 LEU A CA 1
ATOM 963 C C . LEU A 1 120 ? -11.387 -4.536 13.819 1.00 92.19 120 LEU A C 1
ATOM 965 O O . LEU A 1 120 ? -12.263 -5.342 14.135 1.00 92.19 120 LEU A O 1
ATOM 969 N N . LEU A 1 121 ? -10.713 -4.608 12.674 1.00 90.81 121 LEU A N 1
ATOM 970 C CA . LEU A 1 121 ? -10.810 -5.734 11.751 1.00 90.81 121 LEU A CA 1
ATOM 971 C C . LEU A 1 121 ? -9.626 -6.674 11.972 1.00 90.81 121 LEU A C 1
ATOM 973 O O . LEU A 1 121 ? -8.479 -6.233 11.974 1.00 90.81 121 LEU A O 1
ATOM 977 N N . ASN A 1 122 ? -9.917 -7.967 12.096 1.00 92.06 122 ASN A N 1
ATOM 978 C CA . ASN A 1 122 ? -8.934 -9.041 12.039 1.00 92.06 122 ASN A CA 1
ATOM 979 C C . ASN A 1 122 ? -9.413 -10.061 11.002 1.00 92.06 122 ASN A C 1
ATOM 981 O O . ASN A 1 122 ? -10.410 -10.752 11.220 1.00 92.06 122 ASN A O 1
ATOM 985 N N . TYR A 1 123 ? -8.741 -10.096 9.855 1.00 89.88 123 TYR A N 1
ATOM 986 C CA . TYR A 1 123 ? -9.122 -10.912 8.706 1.00 89.88 123 TYR A CA 1
ATOM 987 C C . TYR A 1 123 ? -8.023 -11.917 8.363 1.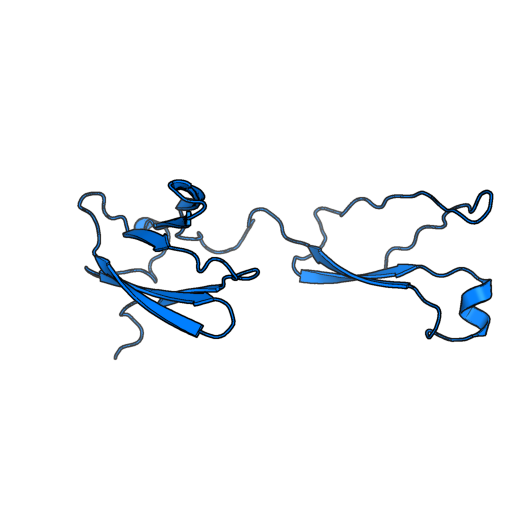00 89.88 123 TYR A C 1
ATOM 989 O O . TYR A 1 123 ? -6.860 -11.544 8.227 1.00 89.88 123 TYR A O 1
ATOM 997 N N . ILE A 1 124 ? -8.389 -13.189 8.195 1.00 91.25 124 ILE A N 1
ATOM 998 C CA . ILE A 1 124 ? -7.458 -14.241 7.771 1.00 91.25 124 ILE A CA 1
ATOM 999 C C . ILE A 1 124 ? -7.239 -14.121 6.264 1.00 91.25 124 ILE A C 1
ATOM 1001 O O . ILE A 1 124 ? -8.161 -14.303 5.474 1.00 91.25 124 ILE A O 1
ATOM 1005 N N . ILE A 1 125 ? -6.000 -13.841 5.876 1.00 88.81 125 ILE A N 1
ATOM 1006 C CA . ILE A 1 125 ? -5.584 -13.709 4.486 1.00 88.81 125 ILE A CA 1
ATOM 1007 C C . ILE A 1 125 ? -5.526 -15.110 3.861 1.00 88.81 125 ILE A C 1
ATOM 1009 O O . ILE A 1 125 ? -4.796 -15.972 4.364 1.00 88.81 125 ILE A O 1
ATOM 1013 N N . PRO A 1 126 ? -6.226 -15.357 2.739 1.00 87.12 126 PRO A N 1
ATOM 1014 C CA . PRO A 1 126 ? -6.121 -16.621 2.023 1.00 87.12 126 PRO A CA 1
ATOM 1015 C C . PRO A 1 126 ? -4.665 -16.927 1.643 1.00 87.12 126 PRO A C 1
ATOM 1017 O O . PRO A 1 126 ? -3.954 -16.065 1.128 1.00 87.12 126 PRO A O 1
ATOM 1020 N N . ALA A 1 127 ? -4.214 -18.170 1.846 1.00 77.75 127 ALA A N 1
ATOM 1021 C CA . ALA A 1 127 ? -2.801 -18.551 1.695 1.00 77.75 127 ALA A CA 1
ATOM 1022 C C . ALA A 1 127 ? -2.186 -18.187 0.326 1.00 77.75 127 ALA A C 1
ATOM 1024 O O . ALA A 1 127 ? -1.000 -17.889 0.250 1.00 77.75 127 ALA A O 1
ATOM 1025 N N . LYS A 1 128 ? -3.000 -18.154 -0.737 1.00 77.94 128 LYS A N 1
ATOM 1026 C CA . LYS A 1 128 ? -2.590 -17.849 -2.119 1.00 77.94 128 LYS A CA 1
ATOM 1027 C C . LYS A 1 128 ? -2.774 -16.379 -2.522 1.00 77.94 128 LYS A C 1
ATOM 1029 O O . LYS A 1 128 ? -2.692 -16.076 -3.706 1.00 77.94 128 LYS A O 1
ATOM 1034 N N . ALA A 1 129 ? -3.132 -15.487 -1.601 1.00 76.31 129 ALA A N 1
ATOM 1035 C CA . ALA A 1 129 ? -3.344 -14.081 -1.926 1.00 76.31 129 ALA A CA 1
ATOM 1036 C C . ALA A 1 129 ? -2.001 -13.342 -2.029 1.00 76.31 129 ALA A C 1
ATOM 1038 O O . ALA A 1 129 ? -1.236 -13.299 -1.058 1.00 76.31 129 ALA A O 1
ATOM 1039 N N . GLU A 1 130 ? -1.739 -12.778 -3.209 1.00 74.19 130 GLU A N 1
ATOM 1040 C CA . GLU A 1 130 ? -0.595 -11.896 -3.492 1.00 74.19 130 GLU A CA 1
ATOM 1041 C C . GLU A 1 130 ? -0.996 -10.415 -3.442 1.00 74.19 130 GLU A C 1
ATOM 1043 O O . GLU A 1 130 ? -0.181 -9.565 -3.093 1.00 74.19 130 GLU A O 1
ATOM 1048 N N . LEU A 1 131 ? -2.272 -10.117 -3.715 1.00 75.31 131 LEU A N 1
ATOM 1049 C CA . LEU A 1 131 ? -2.859 -8.783 -3.635 1.00 75.31 131 LEU A CA 1
ATOM 1050 C C . LEU A 1 131 ? -4.130 -8.805 -2.780 1.00 75.31 131 LEU A C 1
ATOM 1052 O O . LEU A 1 131 ? -4.976 -9.692 -2.923 1.00 75.31 131 LEU A O 1
ATOM 1056 N N . LEU A 1 132 ? -4.263 -7.793 -1.922 1.00 76.75 132 LEU A N 1
ATOM 1057 C CA . LEU A 1 132 ? -5.456 -7.523 -1.127 1.00 76.75 132 LEU A CA 1
ATOM 1058 C C . LEU A 1 132 ? -5.928 -6.096 -1.381 1.00 76.75 132 LEU A C 1
ATOM 1060 O O . LEU A 1 132 ? -5.132 -5.161 -1.315 1.00 76.75 132 LEU A O 1
ATOM 1064 N N . THR A 1 133 ? -7.226 -5.930 -1.607 1.00 80.62 133 THR A N 1
ATOM 1065 C CA . THR A 1 133 ? -7.875 -4.615 -1.627 1.00 80.62 133 THR A CA 1
ATOM 1066 C C . THR A 1 133 ? -8.804 -4.504 -0.429 1.00 80.62 133 THR A C 1
ATOM 1068 O O . THR A 1 133 ? -9.602 -5.404 -0.179 1.00 80.62 133 THR A O 1
ATOM 1071 N N . LEU A 1 134 ? -8.698 -3.404 0.315 1.00 81.75 134 LEU A N 1
ATOM 1072 C CA . LEU A 1 134 ? -9.552 -3.103 1.459 1.00 81.75 134 LEU A CA 1
ATOM 1073 C C . LEU A 1 134 ? -10.390 -1.865 1.151 1.00 81.75 134 LEU A C 1
ATOM 1075 O O . LEU A 1 134 ? -9.844 -0.816 0.817 1.00 81.75 134 LEU A O 1
ATOM 1079 N N . GLN A 1 135 ? -11.704 -1.979 1.302 1.00 82.50 135 GLN A N 1
ATOM 1080 C CA . GLN A 1 135 ? -12.641 -0.866 1.185 1.00 82.50 135 GLN A CA 1
ATOM 1081 C C . GLN A 1 135 ? -13.505 -0.785 2.440 1.00 82.50 135 GLN A C 1
ATOM 1083 O O . GLN A 1 135 ? -13.816 -1.800 3.066 1.00 82.50 135 GLN A O 1
ATOM 1088 N N . VAL A 1 136 ? -13.891 0.434 2.806 1.00 82.44 136 VAL A N 1
ATOM 1089 C CA . VAL A 1 136 ? -14.794 0.697 3.926 1.00 82.44 136 VAL A CA 1
ATOM 1090 C C . VAL A 1 136 ? -16.062 1.322 3.372 1.00 82.44 136 VAL A C 1
ATOM 1092 O O . VAL A 1 136 ? -16.027 2.401 2.788 1.00 82.44 136 VAL A O 1
ATOM 1095 N N . GLU A 1 137 ? -17.182 0.642 3.566 1.00 80.25 137 GLU A N 1
ATOM 1096 C CA . GLU A 1 137 ? -18.512 1.146 3.258 1.00 80.25 137 GLU A CA 1
ATOM 1097 C C . GLU A 1 137 ? -19.160 1.651 4.549 1.00 80.25 137 GLU A C 1
ATOM 1099 O O . GLU A 1 137 ? -19.315 0.916 5.536 1.00 80.25 137 GLU A O 1
ATOM 1104 N N . THR A 1 138 ? -19.555 2.920 4.542 1.00 69.44 138 THR A N 1
ATOM 1105 C CA . THR A 1 138 ? -20.215 3.570 5.674 1.00 69.44 138 THR A CA 1
ATOM 1106 C C . THR A 1 13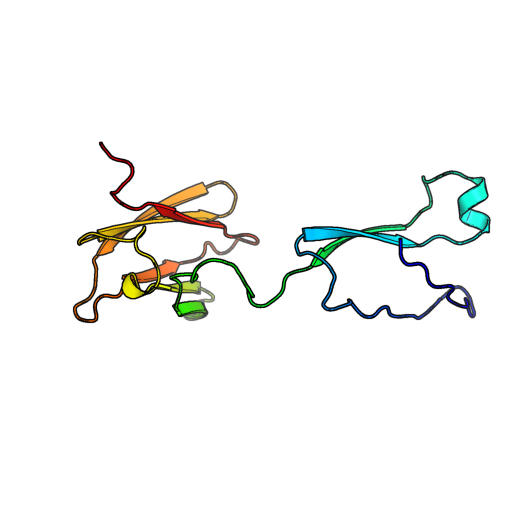8 ? -21.708 3.683 5.403 1.00 69.44 138 THR A C 1
ATOM 1108 O O . THR A 1 138 ? -22.157 3.745 4.257 1.00 69.44 138 THR A O 1
ATOM 1111 N N . GLY A 1 139 ? -22.515 3.670 6.465 1.00 55.84 139 GLY A N 1
ATOM 1112 C CA . GLY A 1 139 ? -23.977 3.688 6.358 1.00 55.84 139 GLY A CA 1
ATOM 1113 C C . GLY A 1 139 ? -24.566 4.954 5.723 1.00 55.84 139 GLY A C 1
ATOM 1114 O O . GLY A 1 139 ? -25.764 4.983 5.472 1.00 55.84 139 GLY A O 1
ATOM 1115 N N . ASN A 1 140 ? -23.751 5.970 5.420 1.00 49.03 140 ASN A N 1
ATOM 1116 C CA . ASN A 1 140 ? -24.205 7.233 4.833 1.00 49.03 140 ASN A CA 1
ATOM 1117 C C . ASN A 1 140 ? -24.555 7.147 3.332 1.00 49.03 140 ASN A C 1
ATOM 1119 O O . ASN A 1 140 ? -24.988 8.143 2.766 1.00 49.03 140 ASN A O 1
ATOM 1123 N N . ALA A 1 141 ? -24.418 5.979 2.692 1.00 38.50 141 ALA A N 1
ATOM 1124 C CA . ALA A 1 141 ? -24.886 5.724 1.322 1.00 38.50 141 ALA A CA 1
ATOM 1125 C C . ALA A 1 141 ? -26.219 4.943 1.263 1.00 38.50 141 ALA A C 1
ATOM 1127 O O . ALA A 1 141 ? -26.499 4.263 0.277 1.00 38.50 141 ALA A O 1
ATOM 1128 N N . ILE A 1 142 ? -27.028 4.996 2.326 1.00 37.22 142 ILE A N 1
ATOM 1129 C CA . ILE A 1 142 ? -28.401 4.475 2.334 1.00 37.22 142 ILE A CA 1
ATOM 1130 C C . ILE A 1 142 ? -29.336 5.606 2.773 1.00 37.22 142 ILE A C 1
ATOM 1132 O O . ILE A 1 142 ? -29.696 5.696 3.943 1.00 37.22 142 ILE A O 1
ATOM 1136 N N . ASN A 1 143 ? -29.668 6.492 1.837 1.00 28.95 143 ASN A N 1
ATOM 1137 C CA . ASN A 1 143 ? -30.877 7.319 1.841 1.00 28.95 143 ASN A CA 1
ATOM 1138 C C . ASN A 1 143 ? -31.215 7.702 0.403 1.00 28.95 143 ASN A C 1
ATOM 1140 O O . ASN A 1 143 ? -30.278 8.106 -0.321 1.00 28.95 143 ASN A O 1
#

Radius of gyration: 22.08 Å; chains: 1; bounding box: 62×41×58 Å

pLDDT: mean 80.94, std 12.71, range [28.95, 93.38]

Sequence (143 aa):
MERKLIKILRGTGDGFFQLSPAYAYGAYQVRAYTEWNKNFGTAFFFQEYILVSGPEKDVPFSPIKKLTIIEGQQNERRLNVQLDPSLSDSISGKAIRFVVEANGKKDILSVKQTRSNEYLLNYIIPAKAELLTLQVETGNAIN

Secondary structure (DSSP, 8-state):
--------BTTB-----PPPTTSPSEEEEEEE--HHHHTTTTTT-EEEEEEE--S-SSSS--SEEEEEEEE-GGG-EEEEEEE-GGG-TT--SSEEEEEEEETTEEEEEEEEPPTTS-EEEEEEEPTT-S-EEEEEE-GGG--

Foldseek 3Di:
DDDDDFDDDPNDTDDDDDDDPPDDWAKDKDWDDDPVVVVVPCPPIDIDIDTDDDDDPDDQFPQWPDWDWDQDPPRWIKTKTKGACVSPVQADDQWKWKWKDFPNDTDIDIFGQDPVRMTIDIGTHDNPGPDMDIDIGHPPPPD